Protein AF-A0A8J3JG52-F1 (afdb_monomer_lite)

Secondary structure (DSSP, 8-state):
-EEE-SSTT-EEEEEESEEEEEETTEEEEEEPTTTS---TT-EEEEEEEEE-SS--PPP--EEETTEEE-EEE-TTSEEEEEE-

InterPro domains:
  IPR001919 Carbohydrate-binding type-2 domain [PF00553] (7-69)
  IPR001919 Carbohydrate-binding type-2 domain [PS51173] (1-72)
  IPR001919 Carbohydrate-binding type-2 domain [SM00637] (2-69)
  IPR008965 CBM2/CBM3, carbohydrate-binding domain superfamily [SSF49384] (8-71)
  IPR012291 CBM2, carbohydrate-binding domain superfamily [G3DSA:2.60.40.290] (1-72)
  IPR018366 Carbohydrate-binding type-2, conserved site [PS00561] (34-47)

Radius of gyration: 12.21 Å; chains: 1; bounding box: 26×23×30 Å

Sequence (84 aa):
MTYPFPASGLAVTSGHSATWTQSGANVTAVALSWNANLAPGASATIGYNGAWTTTNPEPTAFKLNGSTCTVSQERKGTFLTLCV

Structure (mmCIF, N/CA/C/O backbone):
data_AF-A0A8J3JG52-F1
#
_entry.id   AF-A0A8J3JG52-F1
#
loop_
_atom_site.group_PDB
_atom_site.id
_atom_site.type_symbol
_atom_site.label_atom_id
_atom_site.label_alt_id
_atom_site.label_comp_id
_atom_site.label_asym_id
_atom_site.label_entity_id
_atom_site.label_seq_id
_atom_site.pdbx_PDB_ins_code
_atom_site.Cartn_x
_atom_site.Cartn_y
_atom_site.Cartn_z
_atom_site.occupancy
_atom_site.B_iso_or_equiv
_atom_site.auth_seq_id
_atom_site.auth_comp_id
_atom_site.auth_asym_id
_atom_site.auth_atom_id
_atom_site.pdbx_PDB_model_num
ATOM 1 N N . MET A 1 1 ? -8.826 1.986 0.837 1.00 86.56 1 MET A N 1
ATOM 2 C CA . MET A 1 1 ? -7.803 2.940 0.371 1.00 86.56 1 MET A CA 1
ATOM 3 C C . MET A 1 1 ? -7.507 2.685 -1.094 1.00 86.56 1 MET A C 1
ATOM 5 O O . MET A 1 1 ? -7.420 1.527 -1.480 1.00 86.56 1 MET A O 1
ATOM 9 N N . THR A 1 2 ? -7.331 3.735 -1.886 1.00 90.56 2 THR A N 1
ATOM 10 C CA . THR A 1 2 ? -7.014 3.652 -3.316 1.00 90.56 2 THR A CA 1
ATOM 11 C C . THR A 1 2 ? -5.884 4.616 -3.648 1.00 90.56 2 THR A C 1
ATOM 13 O O . THR A 1 2 ? -5.867 5.734 -3.129 1.00 90.56 2 THR A O 1
ATOM 16 N N . TYR A 1 3 ? -4.949 4.188 -4.493 1.00 89.69 3 TYR A N 1
ATOM 17 C CA . TYR A 1 3 ? -3.866 5.023 -5.012 1.00 89.69 3 TYR A CA 1
ATOM 18 C C . TYR A 1 3 ? -3.314 4.446 -6.326 1.00 89.69 3 TYR A C 1
ATOM 20 O O . TYR A 1 3 ? -3.356 3.229 -6.521 1.00 89.69 3 TYR A O 1
ATOM 28 N N . PRO A 1 4 ? -2.797 5.280 -7.239 1.00 91.25 4 PRO A N 1
ATOM 29 C CA . PRO A 1 4 ? -2.116 4.806 -8.436 1.00 91.25 4 PRO A CA 1
ATOM 30 C C . PRO A 1 4 ? -0.619 4.578 -8.184 1.00 91.25 4 PRO A C 1
ATOM 32 O O . PRO A 1 4 ? 0.034 5.369 -7.502 1.00 91.25 4 PRO A O 1
ATOM 35 N N . PHE A 1 5 ? -0.047 3.543 -8.793 1.00 89.06 5 PHE A N 1
ATOM 36 C CA . PHE A 1 5 ? 1.394 3.427 -8.960 1.00 89.06 5 PHE A CA 1
ATOM 37 C C . PHE A 1 5 ? 1.912 4.535 -9.889 1.00 89.06 5 PHE A C 1
ATOM 39 O O . PHE A 1 5 ? 1.333 4.759 -10.953 1.00 89.06 5 PHE A O 1
ATOM 46 N N . PRO A 1 6 ? 3.009 5.219 -9.521 1.00 86.38 6 PRO A N 1
ATOM 47 C CA . PRO A 1 6 ? 3.553 6.330 -10.305 1.00 86.38 6 PRO A CA 1
ATOM 48 C C . PRO A 1 6 ? 4.331 5.887 -11.553 1.00 86.38 6 PRO A C 1
ATOM 50 O O . PRO A 1 6 ? 4.662 6.720 -12.392 1.00 86.38 6 PRO A O 1
ATOM 53 N N . ALA A 1 7 ? 4.633 4.594 -11.688 1.00 84.12 7 ALA A N 1
ATOM 54 C CA . ALA A 1 7 ? 5.316 4.029 -12.844 1.00 84.12 7 ALA A CA 1
ATOM 55 C C . ALA A 1 7 ? 4.632 2.742 -13.320 1.00 84.12 7 ALA A C 1
ATOM 57 O O . ALA A 1 7 ? 3.938 2.057 -12.564 1.00 84.12 7 ALA A O 1
ATOM 58 N N . SER A 1 8 ? 4.841 2.412 -14.594 1.00 82.38 8 SER A N 1
ATOM 59 C CA . SER A 1 8 ? 4.449 1.125 -15.159 1.00 82.38 8 SER A CA 1
ATOM 60 C C . SER A 1 8 ? 5.398 0.013 -14.698 1.00 82.38 8 SER A C 1
ATOM 62 O O . SER A 1 8 ? 6.549 0.257 -14.342 1.00 82.38 8 SER A O 1
ATOM 64 N N . GLY A 1 9 ? 4.904 -1.227 -14.688 1.00 81.81 9 GLY A N 1
ATOM 65 C CA . GLY A 1 9 ? 5.695 -2.395 -14.288 1.00 81.81 9 GLY A CA 1
ATOM 66 C C . GLY A 1 9 ? 5.761 -2.647 -12.780 1.00 81.81 9 GLY A C 1
ATOM 67 O O . GLY A 1 9 ? 6.381 -3.627 -12.380 1.00 81.81 9 GLY A O 1
ATOM 68 N N . LEU A 1 10 ? 5.111 -1.817 -11.954 1.00 87.69 10 LEU A N 1
ATOM 69 C CA . LEU A 1 10 ? 4.873 -2.113 -10.541 1.00 87.69 10 LEU A CA 1
ATOM 70 C C . LEU A 1 10 ? 3.662 -3.039 -10.405 1.00 87.69 10 LEU A C 1
ATOM 72 O O . LEU A 1 10 ? 2.603 -2.782 -10.984 1.00 87.69 10 LEU A O 1
ATOM 76 N N . ALA A 1 11 ? 3.813 -4.097 -9.619 1.00 88.88 11 ALA A N 1
ATOM 77 C CA . ALA A 1 11 ? 2.762 -5.064 -9.347 1.00 88.88 11 ALA A CA 1
ATOM 78 C C . ALA A 1 11 ? 2.740 -5.458 -7.869 1.00 88.88 11 ALA A C 1
ATOM 80 O O . ALA A 1 11 ? 3.784 -5.754 -7.294 1.00 88.88 11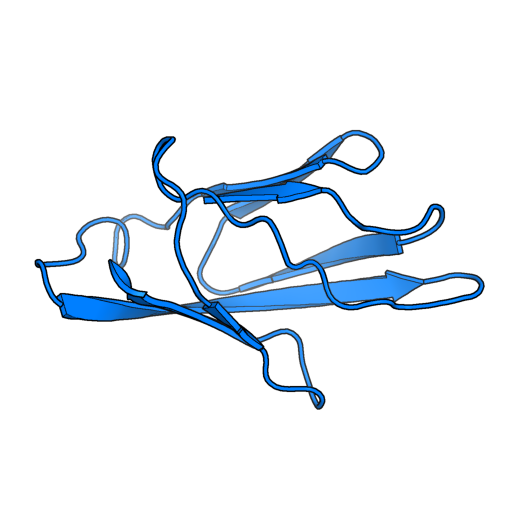 ALA A O 1
ATOM 81 N N . VAL A 1 12 ? 1.558 -5.509 -7.260 1.00 89.75 12 VAL A N 1
ATOM 82 C CA . VAL A 1 12 ? 1.345 -6.110 -5.940 1.00 89.75 12 VAL A CA 1
ATOM 83 C C . VAL A 1 12 ? 1.416 -7.632 -6.080 1.00 89.75 12 VAL A C 1
ATOM 85 O O . VAL A 1 12 ? 0.698 -8.211 -6.892 1.00 89.75 12 VAL A O 1
ATOM 88 N N . THR A 1 13 ? 2.264 -8.291 -5.289 1.00 88.62 13 THR A N 1
ATOM 89 C CA . THR A 1 13 ? 2.446 -9.754 -5.323 1.00 88.62 13 THR A CA 1
ATOM 90 C C . THR A 1 13 ? 1.781 -10.459 -4.145 1.00 88.62 13 THR A C 1
ATOM 92 O O . THR A 1 13 ? 1.220 -11.538 -4.300 1.00 88.62 13 THR A O 1
ATOM 95 N N . SER A 1 14 ? 1.833 -9.865 -2.956 1.00 87.88 14 SER A N 1
ATOM 96 C CA . SER A 1 14 ? 1.189 -10.378 -1.741 1.00 87.88 14 SER A CA 1
ATOM 97 C C . SER A 1 14 ? 0.947 -9.234 -0.767 1.00 87.88 14 SER A C 1
ATOM 99 O O . SER A 1 14 ? 1.556 -8.178 -0.901 1.00 87.88 14 SER A O 1
ATOM 101 N N . GLY A 1 15 ? 0.086 -9.413 0.230 1.00 88.31 15 GLY A N 1
ATOM 102 C CA . GLY A 1 15 ? -0.081 -8.400 1.264 1.00 88.31 15 GLY A CA 1
ATOM 103 C C . GLY A 1 15 ? -0.714 -8.920 2.537 1.00 88.31 15 GLY A C 1
ATOM 104 O O . GLY A 1 15 ? -1.163 -10.061 2.607 1.00 88.31 15 GLY A O 1
ATOM 105 N N . HIS A 1 16 ? -0.689 -8.072 3.557 1.00 88.94 16 HIS A N 1
ATOM 106 C CA . HIS A 1 16 ? -1.161 -8.350 4.904 1.00 88.94 16 HIS A CA 1
ATOM 107 C C . HIS A 1 16 ? -1.986 -7.172 5.424 1.00 88.94 16 HIS A C 1
ATOM 109 O O . HIS A 1 16 ? -1.897 -6.047 4.923 1.00 88.94 16 HIS A O 1
ATOM 115 N N . SER A 1 17 ? -2.818 -7.444 6.428 1.00 89.38 17 SER A N 1
ATOM 116 C CA . SER A 1 17 ? -3.677 -6.458 7.100 1.00 89.38 17 SER A CA 1
ATOM 117 C C . SER A 1 17 ? -4.679 -5.708 6.210 1.00 89.38 17 SER A C 1
ATOM 119 O O . SER A 1 17 ? -5.423 -4.869 6.700 1.00 89.38 17 SER A O 1
ATOM 121 N N . ALA A 1 18 ? -4.755 -6.029 4.923 1.00 91.06 18 ALA A N 1
ATOM 122 C CA . ALA A 1 18 ? -5.766 -5.559 3.993 1.00 91.06 18 ALA A CA 1
ATOM 123 C C . ALA A 1 18 ? -5.907 -6.570 2.850 1.00 91.06 18 ALA A C 1
ATOM 125 O O . ALA A 1 18 ? -4.984 -7.330 2.552 1.00 91.06 18 ALA A O 1
ATOM 126 N N . THR A 1 19 ? -7.062 -6.556 2.193 1.00 92.75 19 THR A N 1
ATOM 127 C CA . THR A 1 19 ? -7.247 -7.223 0.904 1.00 92.75 19 THR A CA 1
ATOM 128 C C . THR A 1 19 ? -6.735 -6.295 -0.187 1.00 92.75 19 THR A C 1
ATOM 130 O O . THR A 1 19 ? -7.273 -5.203 -0.377 1.00 92.75 19 THR A O 1
ATOM 133 N N . TRP A 1 20 ? -5.686 -6.721 -0.884 1.00 92.62 20 TRP A N 1
ATOM 134 C CA . TRP A 1 20 ? -5.031 -5.936 -1.924 1.00 92.62 20 TRP A CA 1
ATOM 135 C C . TRP A 1 20 ? -5.481 -6.388 -3.306 1.00 92.62 20 TRP A C 1
ATOM 137 O O . TRP A 1 20 ? -5.471 -7.575 -3.621 1.00 92.62 20 TRP A O 1
ATOM 147 N N . THR A 1 21 ? -5.854 -5.428 -4.140 1.00 93.88 21 THR A N 1
ATOM 148 C CA . THR A 1 21 ? -6.209 -5.648 -5.542 1.00 93.88 21 THR A CA 1
ATOM 149 C C . THR A 1 21 ? -5.550 -4.580 -6.399 1.00 93.88 21 THR A C 1
ATOM 151 O O . THR A 1 21 ? -5.343 -3.451 -5.951 1.00 93.88 21 THR A O 1
ATOM 154 N N . GLN A 1 22 ? -5.210 -4.935 -7.633 1.00 92.94 22 GLN A N 1
ATOM 155 C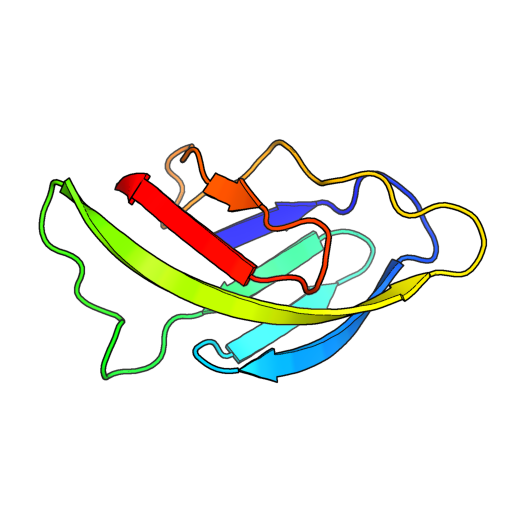 CA . GLN A 1 22 ? -4.602 -4.021 -8.586 1.00 92.94 22 GLN A CA 1
ATOM 156 C C . GLN A 1 22 ? -5.259 -4.173 -9.955 1.00 92.94 22 GLN A C 1
ATOM 158 O O . GLN A 1 22 ? -5.475 -5.287 -10.426 1.00 92.94 22 GLN A O 1
ATOM 163 N N . SER A 1 23 ? -5.538 -3.044 -10.603 1.00 93.06 23 SER A N 1
ATOM 164 C CA . SER A 1 23 ? -5.985 -2.976 -11.993 1.00 93.06 23 SER A CA 1
ATOM 165 C C . SER A 1 23 ? -5.160 -1.935 -12.747 1.00 93.06 23 SER A C 1
ATOM 167 O O . SER A 1 23 ? -5.259 -0.730 -12.489 1.00 93.06 23 SER A O 1
ATOM 169 N N . GLY A 1 24 ? -4.294 -2.398 -13.653 1.00 89.75 24 GLY A N 1
ATOM 170 C CA . GLY A 1 24 ? -3.290 -1.541 -14.286 1.00 89.75 24 GLY A CA 1
ATOM 171 C C . GLY A 1 24 ? -2.394 -0.896 -13.226 1.00 89.75 24 GLY A C 1
ATOM 172 O O . GLY A 1 24 ? -1.806 -1.596 -12.409 1.00 89.75 24 GLY A O 1
ATOM 173 N N . ALA A 1 25 ? -2.320 0.435 -13.201 1.00 90.00 25 ALA A N 1
ATOM 174 C CA . ALA A 1 25 ? -1.596 1.169 -12.162 1.00 90.00 25 ALA A CA 1
ATOM 175 C C . ALA A 1 25 ? -2.409 1.373 -10.869 1.00 90.00 25 ALA A C 1
ATOM 177 O O . ALA A 1 25 ? -1.844 1.769 -9.859 1.00 90.00 25 ALA A O 1
ATOM 178 N N . ASN A 1 26 ? -3.723 1.141 -10.863 1.00 92.06 26 ASN A N 1
ATOM 179 C CA . ASN A 1 26 ? -4.567 1.469 -9.713 1.00 92.06 26 ASN A CA 1
ATOM 180 C C . ASN A 1 26 ? -4.526 0.353 -8.672 1.00 92.06 26 ASN A C 1
ATOM 182 O O . ASN A 1 26 ? -4.945 -0.769 -8.955 1.00 92.06 26 ASN A O 1
ATOM 186 N N . VAL A 1 27 ? -4.088 0.678 -7.459 1.00 92.31 27 VAL A N 1
ATOM 187 C CA . VAL A 1 27 ? -4.076 -0.224 -6.308 1.00 92.31 27 VAL A CA 1
ATOM 188 C C . VAL A 1 27 ? -5.223 0.125 -5.372 1.00 92.31 27 VAL A C 1
ATOM 190 O O . VAL A 1 27 ? -5.457 1.290 -5.046 1.00 92.31 27 VAL A O 1
ATOM 193 N N . THR A 1 28 ? -5.934 -0.901 -4.917 1.00 92.75 28 THR A N 1
ATOM 194 C CA . THR A 1 28 ? -6.995 -0.792 -3.919 1.00 92.75 28 THR A CA 1
ATOM 195 C C . THR A 1 28 ? -6.709 -1.736 -2.761 1.00 92.75 28 THR A C 1
ATOM 197 O O . THR A 1 28 ? -6.550 -2.941 -2.946 1.00 92.75 28 THR A O 1
ATOM 200 N N . ALA A 1 29 ? -6.670 -1.173 -1.557 1.00 91.44 29 ALA A N 1
ATOM 201 C CA . ALA A 1 29 ? -6.554 -1.891 -0.299 1.00 91.44 29 ALA A CA 1
ATOM 202 C C . ALA A 1 29 ? -7.869 -1.777 0.477 1.00 91.44 29 ALA A C 1
ATOM 204 O O . ALA A 1 29 ? -8.288 -0.672 0.837 1.00 91.44 29 ALA A O 1
ATOM 205 N N . VAL A 1 30 ? -8.524 -2.902 0.743 1.00 91.19 30 VAL A N 1
ATOM 206 C CA . VAL A 1 30 ? -9.748 -2.967 1.551 1.00 91.19 30 VAL A CA 1
ATOM 207 C C . VAL A 1 30 ? -9.383 -3.465 2.945 1.00 91.19 30 VAL A C 1
ATOM 209 O O . VAL A 1 30 ? -8.745 -4.508 3.079 1.00 91.19 30 VAL A O 1
ATOM 212 N N . ALA A 1 31 ? -9.757 -2.706 3.975 1.00 87.94 31 ALA A N 1
ATOM 213 C CA . ALA A 1 31 ? -9.517 -3.090 5.361 1.00 87.94 31 ALA A CA 1
ATOM 214 C C . ALA A 1 31 ? -10.216 -4.419 5.694 1.00 87.94 31 ALA A C 1
ATOM 216 O O . ALA A 1 31 ? -11.253 -4.761 5.123 1.00 87.94 31 ALA A O 1
ATOM 217 N N . LEU A 1 32 ? -9.635 -5.171 6.619 1.00 88.44 32 LEU A N 1
ATOM 218 C CA . LEU A 1 32 ? -10.233 -6.374 7.185 1.00 88.44 32 LEU A CA 1
ATOM 219 C C . LEU A 1 32 ? -11.192 -5.985 8.318 1.00 88.44 32 LEU A C 1
ATOM 221 O O . LEU A 1 32 ? -11.128 -4.885 8.858 1.00 88.44 32 LEU A O 1
ATOM 225 N N . SER A 1 33 ? -12.075 -6.897 8.722 1.00 86.12 33 SER A N 1
ATOM 226 C CA . SER A 1 33 ? -13.090 -6.620 9.754 1.00 86.12 33 SER A CA 1
ATOM 227 C C . SER A 1 33 ? -12.508 -6.086 11.071 1.00 86.12 33 SER A C 1
ATOM 229 O O . SER A 1 33 ? -13.140 -5.266 11.729 1.00 86.12 33 SER A O 1
ATOM 231 N N . TRP A 1 34 ? -11.293 -6.500 11.436 1.00 83.31 34 TRP A N 1
ATOM 232 C CA . TRP A 1 34 ? -10.627 -6.096 12.675 1.00 83.31 34 TRP A CA 1
ATOM 233 C C . TRP A 1 34 ? -9.953 -4.713 12.619 1.00 83.31 34 TRP A C 1
ATOM 235 O O . TRP A 1 34 ? -9.681 -4.145 13.671 1.00 83.31 34 TRP A O 1
ATOM 245 N N . ASN A 1 35 ? -9.697 -4.153 11.430 1.00 83.88 35 ASN A N 1
ATOM 246 C CA . ASN A 1 35 ? -9.134 -2.804 11.251 1.00 83.88 35 ASN A CA 1
ATOM 247 C C . ASN A 1 35 ? -9.972 -1.898 10.339 1.00 83.88 35 ASN A C 1
ATOM 249 O O . ASN A 1 35 ? -9.499 -0.851 9.901 1.00 83.88 35 ASN A O 1
ATOM 253 N N . ALA A 1 36 ? -11.221 -2.277 10.064 1.00 83.44 36 ALA A N 1
ATOM 254 C CA . ALA A 1 36 ? -12.148 -1.470 9.279 1.00 83.44 36 ALA A CA 1
ATOM 255 C C . ALA A 1 36 ? -12.600 -0.199 10.018 1.00 83.44 36 ALA A C 1
ATOM 257 O O . ALA A 1 36 ? -12.907 0.802 9.374 1.00 83.44 36 ALA A O 1
ATOM 258 N N . ASN A 1 37 ? -12.605 -0.226 11.356 1.00 83.31 37 ASN A N 1
ATOM 259 C CA . ASN A 1 37 ? -13.000 0.909 12.184 1.00 83.31 37 ASN A CA 1
ATOM 260 C C . ASN A 1 37 ? -11.771 1.631 12.740 1.00 83.31 37 ASN A C 1
ATOM 262 O O . ASN A 1 37 ? -11.134 1.162 13.682 1.00 83.31 37 ASN A O 1
ATOM 266 N N . LEU A 1 38 ? -11.485 2.806 12.181 1.00 79.69 38 LEU A N 1
ATOM 267 C CA . LEU A 1 38 ? -10.510 3.757 12.704 1.00 79.69 38 LEU A CA 1
ATOM 268 C C . LEU A 1 38 ? -11.248 4.947 13.313 1.00 79.69 38 LEU A C 1
ATOM 270 O O . LEU A 1 38 ? -12.040 5.604 12.639 1.00 79.69 38 LEU A O 1
ATOM 274 N N . ALA A 1 39 ? -10.995 5.218 14.592 1.00 80.19 39 ALA A N 1
ATOM 275 C CA . ALA A 1 39 ? -11.457 6.449 15.224 1.00 80.19 39 ALA A CA 1
ATOM 276 C C . ALA A 1 39 ? -10.730 7.671 14.617 1.00 80.19 39 ALA A C 1
ATOM 278 O O . ALA A 1 39 ? -9.629 7.517 14.084 1.00 80.19 39 ALA A O 1
ATOM 279 N N . PRO A 1 40 ? -11.295 8.888 14.706 1.00 74.62 40 PRO A N 1
ATOM 280 C CA . PRO A 1 40 ? -10.590 10.104 14.300 1.00 74.62 40 PRO A CA 1
ATOM 281 C C . PRO A 1 40 ? -9.225 10.223 14.996 1.00 74.62 40 PRO A C 1
ATOM 283 O O . PRO A 1 40 ? -9.140 10.053 16.213 1.00 74.62 40 PRO A O 1
ATOM 286 N N . GLY A 1 41 ? -8.159 10.479 14.232 1.00 75.56 41 GLY A N 1
ATOM 287 C CA . GLY A 1 41 ? -6.782 10.517 14.740 1.00 75.56 41 GLY A CA 1
ATOM 288 C C . GLY A 1 41 ? -6.155 9.149 15.054 1.00 75.56 41 GLY A C 1
ATOM 289 O O . GLY A 1 41 ? -4.998 9.095 15.472 1.00 75.56 41 GLY A O 1
ATOM 290 N N . ALA A 1 42 ? -6.877 8.040 14.856 1.00 80.38 42 ALA A N 1
ATOM 291 C CA . ALA A 1 42 ? -6.300 6.702 14.923 1.00 80.38 42 ALA A CA 1
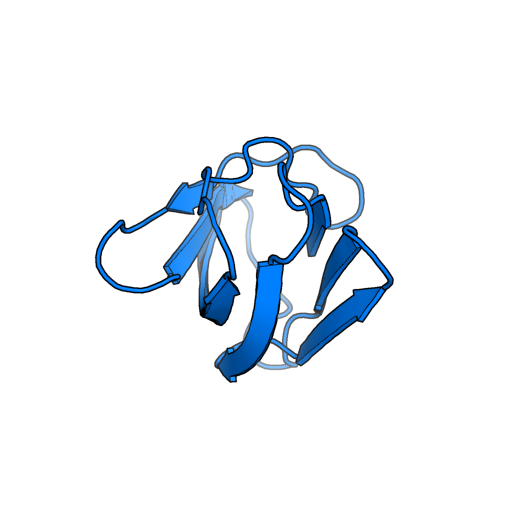ATOM 292 C C . ALA A 1 42 ? -5.551 6.364 13.628 1.00 80.38 42 ALA A C 1
ATOM 294 O O . ALA A 1 42 ? -5.804 6.930 12.564 1.00 80.38 42 ALA A O 1
ATOM 295 N N . SER A 1 43 ? -4.653 5.383 13.722 1.00 79.06 43 SER A N 1
ATOM 296 C CA . SER A 1 43 ? -3.909 4.875 12.575 1.00 79.06 43 SER A CA 1
ATOM 297 C C . SER A 1 43 ? -3.989 3.356 12.471 1.00 79.06 43 SER A C 1
ATOM 299 O O . SER A 1 43 ? -4.093 2.649 13.473 1.00 79.06 43 SER A O 1
ATOM 301 N N . ALA A 1 44 ? -3.953 2.858 11.235 1.00 83.88 44 ALA A N 1
ATOM 302 C CA . ALA A 1 44 ? -3.759 1.444 10.935 1.00 83.88 44 ALA A CA 1
ATOM 303 C C . ALA A 1 44 ? -2.510 1.281 10.081 1.00 83.88 44 ALA A C 1
ATOM 305 O O . ALA A 1 44 ? -2.289 2.048 9.140 1.00 83.88 44 ALA A O 1
ATOM 306 N N . THR A 1 45 ? -1.746 0.235 10.379 1.00 85.00 45 THR A N 1
ATOM 307 C CA . THR A 1 45 ? -0.632 -0.204 9.547 1.00 85.00 45 THR A CA 1
ATOM 308 C C . THR A 1 45 ? -1.094 -1.356 8.669 1.00 85.00 45 THR A C 1
ATOM 310 O O . THR A 1 45 ? -1.532 -2.404 9.155 1.00 85.00 45 THR A O 1
ATOM 313 N N . ILE A 1 46 ? -0.996 -1.155 7.362 1.00 86.62 46 ILE A N 1
ATOM 314 C CA . ILE A 1 46 ? -1.231 -2.187 6.354 1.00 86.62 46 ILE A CA 1
ATOM 315 C C . ILE A 1 46 ? -0.002 -2.311 5.472 1.00 86.62 46 ILE A C 1
ATOM 317 O O . ILE A 1 46 ? 0.764 -1.358 5.359 1.00 86.62 46 ILE A O 1
ATOM 321 N N . GLY A 1 47 ? 0.184 -3.449 4.811 1.00 86.69 47 GLY A N 1
ATOM 322 C CA . GLY A 1 47 ? 1.313 -3.555 3.903 1.00 86.69 47 GLY A CA 1
ATOM 323 C C . GLY A 1 47 ? 1.188 -4.615 2.834 1.00 86.69 47 GLY A C 1
ATOM 324 O O . GLY A 1 47 ? 0.353 -5.520 2.902 1.00 86.69 47 GLY A O 1
ATOM 325 N N . TYR A 1 48 ? 2.034 -4.474 1.825 1.00 87.88 48 TYR A N 1
ATOM 326 C CA . TYR A 1 48 ? 2.119 -5.390 0.699 1.00 87.88 48 TYR A CA 1
ATOM 327 C C . TYR A 1 48 ? 3.570 -5.606 0.274 1.00 87.88 48 TYR A C 1
ATOM 329 O O . TYR A 1 48 ? 4.456 -4.825 0.596 1.00 87.88 48 TYR A O 1
ATOM 337 N N . ASN A 1 49 ? 3.815 -6.690 -0.446 1.00 86.12 49 ASN A N 1
ATOM 338 C CA . ASN A 1 49 ? 5.033 -6.885 -1.209 1.00 86.12 49 ASN A CA 1
ATOM 339 C C . ASN A 1 49 ? 4.715 -6.572 -2.666 1.00 86.12 49 ASN A C 1
ATOM 341 O O . ASN A 1 49 ? 3.690 -7.014 -3.195 1.00 86.12 49 ASN A O 1
ATOM 345 N N . GLY A 1 50 ? 5.585 -5.797 -3.303 1.00 84.06 50 GLY A N 1
ATOM 346 C CA . GLY A 1 50 ? 5.485 -5.465 -4.716 1.00 84.06 50 GLY A CA 1
ATOM 347 C C . GLY A 1 50 ? 6.702 -5.942 -5.499 1.00 84.06 50 GLY A C 1
ATOM 348 O O . GLY A 1 50 ? 7.791 -6.078 -4.947 1.00 84.06 50 GLY A O 1
ATOM 349 N N . ALA A 1 51 ? 6.511 -6.176 -6.790 1.00 84.12 51 ALA A N 1
ATOM 350 C CA . ALA A 1 51 ? 7.573 -6.369 -7.768 1.00 84.12 51 ALA A CA 1
ATOM 351 C C . ALA A 1 51 ? 7.597 -5.170 -8.723 1.00 84.12 51 ALA A C 1
ATOM 353 O O . ALA A 1 51 ? 6.549 -4.602 -9.026 1.00 84.12 51 ALA A O 1
ATOM 354 N N . TRP A 1 52 ? 8.780 -4.786 -9.197 1.00 84.06 52 TRP A N 1
ATOM 355 C CA . TRP A 1 52 ? 8.956 -3.736 -10.200 1.00 84.06 52 TRP A CA 1
ATOM 356 C C . TRP A 1 52 ? 9.994 -4.161 -11.234 1.00 84.06 52 TRP A C 1
ATOM 358 O O . TRP A 1 52 ? 10.930 -4.897 -10.921 1.00 84.06 52 TRP A O 1
ATOM 368 N N . THR A 1 53 ? 9.844 -3.689 -12.470 1.00 80.31 53 THR A N 1
ATOM 369 C CA . THR A 1 53 ? 10.749 -4.053 -13.571 1.00 80.31 53 THR A CA 1
ATOM 370 C C . THR A 1 53 ? 11.899 -3.071 -13.766 1.00 80.31 53 THR A C 1
ATOM 372 O O . THR A 1 53 ? 12.967 -3.470 -14.220 1.00 80.31 53 THR A O 1
ATOM 375 N N . THR A 1 54 ? 11.697 -1.782 -13.471 1.00 76.81 54 THR A N 1
ATOM 376 C CA . THR A 1 54 ? 12.668 -0.729 -13.832 1.00 76.81 54 THR A CA 1
ATOM 377 C C . THR A 1 54 ? 12.863 0.284 -12.714 1.00 76.81 54 THR A C 1
ATOM 379 O O . THR A 1 54 ? 13.979 0.463 -12.236 1.00 76.81 54 THR A O 1
ATOM 382 N N . THR A 1 55 ? 11.788 0.922 -12.255 1.00 78.44 55 THR A N 1
ATOM 383 C CA . THR A 1 55 ? 11.822 1.904 -11.165 1.00 78.44 55 THR A CA 1
ATOM 384 C C . THR A 1 55 ? 10.738 1.583 -10.147 1.00 78.44 55 THR A C 1
ATOM 386 O O . THR A 1 55 ? 9.749 0.938 -10.480 1.00 78.44 55 THR A O 1
ATOM 389 N N . ASN A 1 56 ? 10.924 2.028 -8.905 1.00 78.19 56 ASN A N 1
ATOM 390 C CA . ASN A 1 56 ? 9.926 1.908 -7.844 1.00 78.19 56 ASN A CA 1
ATOM 391 C C . ASN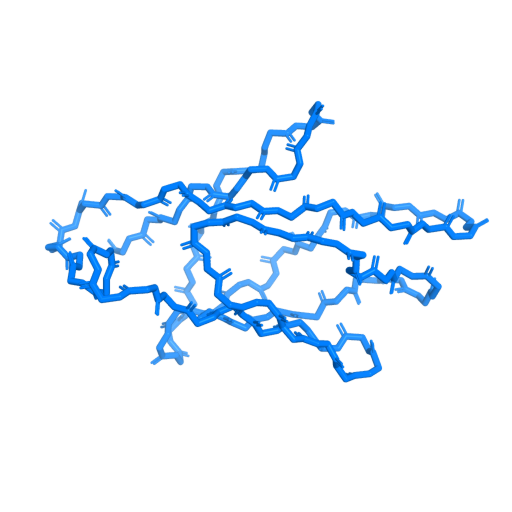 A 1 56 ? 9.735 3.269 -7.156 1.00 78.19 56 ASN A C 1
ATOM 393 O O . ASN A 1 56 ? 10.246 3.472 -6.053 1.00 78.19 56 ASN A O 1
ATOM 397 N N . PRO A 1 57 ? 9.105 4.250 -7.829 1.00 82.62 57 PRO A N 1
ATOM 398 C CA . PRO A 1 57 ? 8.797 5.516 -7.190 1.00 82.62 57 PRO A CA 1
ATOM 399 C C . PRO A 1 57 ? 7.673 5.314 -6.167 1.00 82.62 57 PRO A C 1
ATOM 401 O O . PRO A 1 57 ? 6.734 4.552 -6.398 1.00 82.62 57 PRO A O 1
ATOM 404 N N . GLU A 1 58 ? 7.758 6.018 -5.043 1.00 81.25 58 GLU A N 1
ATOM 405 C CA . GLU A 1 58 ? 6.739 5.960 -3.995 1.00 81.25 58 GLU A CA 1
ATOM 406 C C . GLU A 1 58 ? 5.452 6.657 -4.471 1.00 81.25 58 GLU A C 1
ATOM 408 O O . GLU A 1 58 ? 5.515 7.784 -4.978 1.00 81.25 58 GLU A O 1
ATOM 413 N N . PR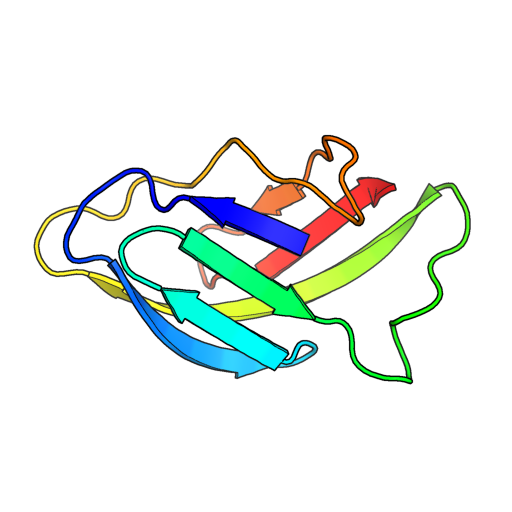O A 1 59 ? 4.269 6.029 -4.329 1.00 83.88 59 PRO A N 1
ATOM 414 C CA . PRO A 1 59 ? 3.014 6.720 -4.579 1.00 83.88 59 PRO A CA 1
ATOM 415 C C . PRO A 1 59 ? 2.827 7.856 -3.567 1.00 83.88 59 PRO A C 1
ATOM 417 O O . PRO A 1 59 ? 3.228 7.736 -2.413 1.00 83.88 59 PRO A O 1
ATOM 420 N N . THR A 1 60 ? 2.188 8.949 -3.984 1.00 84.75 60 THR A N 1
ATOM 421 C CA . THR A 1 60 ? 1.935 10.126 -3.126 1.00 84.75 60 THR A CA 1
ATOM 422 C C . THR A 1 60 ? 0.451 10.467 -2.991 1.00 84.75 60 THR A C 1
ATOM 424 O O . THR A 1 60 ? 0.060 11.195 -2.082 1.00 84.75 60 THR A O 1
ATOM 427 N N . ALA A 1 61 ? -0.397 9.927 -3.871 1.00 86.69 61 ALA A N 1
ATOM 428 C CA . ALA A 1 61 ? -1.819 10.242 -3.946 1.00 86.69 61 ALA A CA 1
ATOM 429 C C . ALA A 1 61 ? -2.675 9.117 -3.343 1.00 86.69 61 ALA A C 1
ATOM 431 O O . ALA A 1 61 ? -3.228 8.289 -4.069 1.00 86.69 61 ALA A O 1
ATOM 432 N N . PHE A 1 62 ? -2.797 9.098 -2.014 1.00 87.81 62 PHE A N 1
ATOM 433 C CA . PHE A 1 62 ? -3.633 8.129 -1.302 1.00 87.81 62 PHE A CA 1
ATOM 434 C C . PHE A 1 62 ? -5.009 8.694 -0.984 1.00 87.81 62 PHE A C 1
ATOM 436 O O . PHE A 1 62 ? -5.155 9.837 -0.545 1.00 87.81 62 PHE A O 1
ATOM 443 N N . LYS A 1 63 ? -6.029 7.860 -1.187 1.00 88.44 63 LYS A N 1
ATOM 444 C CA . LYS A 1 63 ? -7.405 8.146 -0.788 1.00 88.44 63 LYS A CA 1
ATOM 445 C C . LYS A 1 63 ? -7.935 7.061 0.137 1.00 88.44 63 LYS A C 1
ATOM 447 O O . LYS A 1 63 ? -7.984 5.896 -0.255 1.00 88.44 63 LYS A O 1
ATOM 452 N N . LEU A 1 64 ? -8.401 7.425 1.324 1.00 85.94 64 LEU A N 1
ATOM 453 C CA . LEU A 1 64 ? -9.132 6.545 2.234 1.00 85.94 64 LEU A CA 1
ATOM 454 C C . LEU A 1 64 ? -10.619 6.899 2.175 1.00 85.94 64 LEU A C 1
ATOM 456 O O . LEU A 1 64 ? -10.995 8.040 2.410 1.00 85.94 64 LEU A O 1
ATOM 460 N N . ASN A 1 65 ? -11.468 5.931 1.816 1.00 85.00 65 ASN A N 1
ATOM 461 C CA . ASN A 1 65 ? -12.921 6.124 1.680 1.00 85.00 65 ASN A CA 1
ATOM 462 C C . ASN A 1 65 ? -13.314 7.342 0.809 1.00 85.00 65 ASN A C 1
ATOM 464 O O . ASN A 1 65 ? -14.329 7.983 1.048 1.00 85.00 65 ASN A O 1
ATOM 468 N N . GLY A 1 66 ? -12.497 7.667 -0.202 1.00 85.06 66 GLY A N 1
ATOM 469 C CA . GLY A 1 66 ? -12.697 8.803 -1.114 1.00 85.06 66 GLY A CA 1
ATOM 470 C C . GLY A 1 66 ? -11.974 10.097 -0.710 1.00 85.06 66 GLY A C 1
ATOM 471 O O . GLY A 1 66 ? -11.638 10.901 -1.588 1.00 85.06 66 GLY A O 1
ATOM 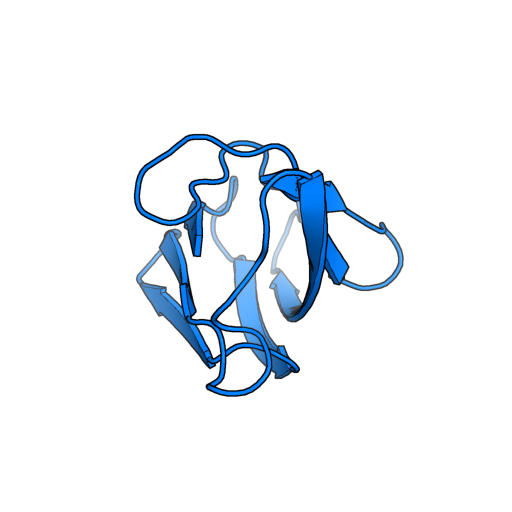472 N N . SER A 1 67 ? -11.643 10.258 0.571 1.00 85.12 67 SER A N 1
ATOM 473 C CA . SER A 1 67 ? -10.918 11.416 1.106 1.00 85.12 67 SER A CA 1
ATOM 474 C C . SER A 1 67 ? -9.415 11.268 0.918 1.00 85.12 67 SER A C 1
ATOM 476 O O . SER A 1 67 ? -8.868 10.187 1.112 1.00 85.12 67 SER A O 1
ATOM 478 N N . THR A 1 68 ? -8.731 12.348 0.541 1.00 85.19 68 THR A N 1
ATOM 479 C CA . THR A 1 68 ? -7.263 12.359 0.472 1.00 85.19 68 THR A CA 1
ATOM 480 C C . THR A 1 68 ? -6.687 12.165 1.873 1.00 85.19 68 THR A C 1
ATOM 482 O O . THR A 1 68 ? -7.087 12.871 2.793 1.00 85.19 68 THR A O 1
ATOM 485 N N . CYS A 1 69 ? -5.752 11.230 2.027 1.00 78.62 69 CYS A N 1
ATOM 486 C CA . CYS A 1 69 ? -5.081 10.954 3.296 1.00 78.62 69 CYS A CA 1
ATOM 487 C C . CYS A 1 69 ? -3.564 10.957 3.106 1.00 78.62 69 CYS A C 1
ATOM 489 O O . CYS A 1 69 ? -3.053 10.543 2.062 1.00 78.62 69 CYS A O 1
ATOM 491 N N . THR A 1 70 ? -2.838 11.396 4.127 1.00 77.12 70 THR A N 1
ATOM 492 C CA . THR A 1 70 ? -1.388 11.221 4.188 1.00 77.12 70 THR A CA 1
ATOM 493 C C . THR A 1 70 ? -1.069 9.844 4.753 1.00 77.12 70 THR A C 1
ATOM 495 O O . THR A 1 70 ? -1.767 9.323 5.625 1.00 77.12 70 THR A O 1
ATOM 498 N N . VAL A 1 71 ? -0.008 9.238 4.228 1.00 78.12 71 VAL A N 1
ATOM 499 C CA . VAL A 1 71 ? 0.501 7.963 4.726 1.00 78.12 71 VAL A CA 1
ATOM 500 C C . VAL A 1 71 ? 1.987 8.090 5.009 1.00 78.12 71 VAL A C 1
ATOM 502 O O . VAL A 1 71 ? 2.707 8.785 4.290 1.00 78.12 71 VAL A O 1
ATOM 505 N N . SER A 1 72 ? 2.452 7.409 6.046 1.00 72.56 72 SER A N 1
ATOM 506 C CA . SER A 1 72 ? 3.883 7.239 6.290 1.00 72.56 72 SER A CA 1
ATOM 507 C C . SER A 1 72 ? 4.335 5.945 5.616 1.00 72.56 72 SER A C 1
ATOM 509 O O . SER A 1 72 ? 3.854 4.874 5.983 1.00 72.56 72 SER A O 1
ATOM 511 N N . GLN A 1 73 ? 5.207 6.063 4.608 1.00 67.31 73 GLN A N 1
ATOM 512 C CA . GLN A 1 73 ? 5.809 4.940 3.880 1.00 67.31 73 GLN A CA 1
ATOM 513 C C . GLN A 1 73 ? 7.140 4.569 4.540 1.00 67.31 73 GLN A C 1
ATOM 515 O O . GLN A 1 73 ? 8.039 5.410 4.624 1.00 67.31 73 GLN A O 1
ATOM 520 N N . GLU A 1 74 ? 7.307 3.323 4.979 1.00 63.66 74 GLU A N 1
ATOM 521 C CA . GLU A 1 74 ? 8.626 2.842 5.399 1.00 63.66 74 GLU A CA 1
ATOM 522 C C . GLU A 1 74 ? 9.394 2.270 4.192 1.00 63.66 74 GLU A C 1
ATOM 524 O O . GLU A 1 74 ? 8.957 1.337 3.529 1.00 63.66 74 GLU A O 1
ATOM 529 N N . ARG A 1 75 ? 10.577 2.814 3.880 1.00 57.84 75 ARG A N 1
ATOM 530 C CA . ARG A 1 75 ? 11.349 2.457 2.665 1.00 57.84 75 ARG A CA 1
ATOM 531 C C . ARG A 1 75 ? 11.913 1.028 2.645 1.00 57.84 75 ARG A C 1
ATOM 533 O O . ARG A 1 75 ? 12.438 0.604 1.619 1.00 57.84 75 ARG A O 1
ATOM 540 N N . LYS A 1 76 ? 11.859 0.293 3.762 1.00 50.31 76 LYS A N 1
ATOM 541 C CA . LYS A 1 76 ? 12.448 -1.055 3.907 1.00 50.31 76 LYS A CA 1
ATOM 542 C C . LYS A 1 76 ? 11.458 -2.216 3.753 1.00 50.31 76 LYS A C 1
ATOM 544 O O . LYS A 1 76 ? 11.870 -3.370 3.784 1.00 50.31 76 LYS A O 1
ATOM 549 N N . GLY A 1 77 ? 10.186 -1.922 3.529 1.00 53.62 77 GLY A N 1
ATOM 550 C CA . GLY A 1 77 ? 9.109 -2.885 3.316 1.00 53.62 77 GLY A CA 1
ATOM 551 C C . GLY A 1 77 ? 7.825 -2.084 3.236 1.00 53.62 77 GLY A C 1
ATOM 552 O O . GLY A 1 77 ? 7.709 -1.094 3.947 1.00 53.62 77 GLY A O 1
ATOM 553 N N . THR A 1 78 ? 6.906 -2.409 2.330 1.00 60.19 78 THR A N 1
ATOM 554 C CA . THR A 1 78 ? 5.818 -1.483 2.001 1.00 60.19 78 THR A CA 1
ATOM 555 C C . THR A 1 78 ? 4.725 -1.484 3.071 1.00 60.19 78 THR A C 1
ATOM 557 O O . THR A 1 78 ? 3.642 -2.031 2.878 1.00 60.19 78 THR A O 1
ATOM 560 N N . PHE A 1 79 ? 5.042 -0.886 4.217 1.00 62.03 79 PHE A N 1
ATOM 561 C CA . PHE A 1 79 ? 4.151 -0.588 5.324 1.00 62.03 79 PHE A CA 1
ATOM 562 C C . PHE A 1 79 ? 3.621 0.832 5.142 1.00 62.03 79 PHE A C 1
ATOM 564 O O . PHE A 1 79 ? 4.385 1.785 4.978 1.00 62.03 79 PHE A O 1
ATOM 571 N N . LEU A 1 80 ? 2.299 0.948 5.137 1.00 65.56 80 LEU A N 1
ATOM 572 C CA . LEU A 1 80 ? 1.563 2.193 5.047 1.00 65.56 80 LEU A CA 1
ATOM 573 C C . LEU A 1 80 ? 0.840 2.389 6.367 1.00 65.56 80 LEU A C 1
ATOM 575 O O . LEU A 1 80 ? -0.076 1.632 6.696 1.00 65.56 80 LEU A O 1
ATOM 579 N N . THR A 1 81 ? 1.237 3.419 7.102 1.00 66.50 81 THR A N 1
ATOM 580 C CA . THR A 1 81 ? 0.458 3.908 8.240 1.00 66.50 81 THR A CA 1
ATOM 581 C C . THR A 1 81 ? -0.487 4.979 7.730 1.00 66.50 81 THR A C 1
ATOM 583 O O . THR A 1 81 ? -0.034 6.020 7.252 1.00 66.50 81 THR A O 1
ATOM 586 N N . LEU A 1 82 ? -1.790 4.713 7.792 1.00 64.00 82 LEU A N 1
ATOM 587 C CA . LEU A 1 82 ? -2.814 5.676 7.395 1.00 64.00 82 LEU A CA 1
ATOM 588 C C . LEU A 1 82 ? -3.155 6.582 8.577 1.00 64.00 82 LEU A C 1
ATOM 590 O O . LEU A 1 82 ? -3.414 6.075 9.667 1.00 64.00 82 LEU A O 1
ATOM 594 N N . CYS A 1 83 ? -3.201 7.892 8.341 1.00 61.12 83 CYS A N 1
ATOM 595 C CA . CYS A 1 83 ? -3.778 8.864 9.266 1.00 61.12 83 CYS A CA 1
ATOM 596 C C . CYS A 1 83 ? -5.146 9.308 8.720 1.00 61.12 83 CYS A C 1
ATOM 598 O O . CYS A 1 83 ? -5.239 9.649 7.535 1.00 61.12 83 CYS A O 1
ATOM 600 N N . VAL A 1 84 ? -6.194 9.236 9.551 1.00 60.06 84 VAL A N 1
ATOM 601 C CA . VAL A 1 84 ? -7.538 9.767 9.243 1.00 60.06 84 VAL A CA 1
ATOM 602 C C . VAL A 1 84 ? -7.625 11.225 9.661 1.00 60.06 84 VAL A C 1
ATOM 604 O O . VAL A 1 84 ? -7.271 11.505 10.829 1.00 60.06 84 VAL A O 1
#

pLDDT: mean 82.09, std 9.91, range [50.31, 93.88]

Foldseek 3Di:
DKFFFPDFQKDFDFWPQFDWDDDGRMIDTHGDPVPNDADAFGKDKIFTDIDGDPDRDDTAFDDDVNHTWGWDADPVGGITITHD

Organism: NCBI:txid310355